Protein AF-A0A382VMZ5-F1 (afdb_monomer_lite)

Structure (mmCIF, N/CA/C/O backbone):
data_AF-A0A382VMZ5-F1
#
_entry.id   AF-A0A382VMZ5-F1
#
loop_
_atom_site.group_PDB
_atom_site.id
_atom_site.type_symbol
_atom_site.label_atom_id
_atom_site.label_alt_id
_atom_site.label_comp_id
_atom_site.label_asym_id
_atom_site.label_entity_id
_atom_site.label_seq_id
_atom_site.pdbx_PDB_ins_code
_atom_site.Cartn_x
_atom_site.Cartn_y
_atom_site.Cartn_z
_atom_site.occupancy
_atom_site.B_iso_or_equiv
_atom_site.auth_seq_id
_atom_site.auth_comp_id
_atom_site.auth_asym_id
_atom_site.auth_atom_id
_atom_site.pdbx_PDB_model_num
ATOM 1 N N . MET A 1 1 ? -12.661 -15.108 4.580 1.00 70.44 1 MET A N 1
ATOM 2 C CA . MET A 1 1 ? -11.798 -13.987 4.989 1.00 70.44 1 MET A CA 1
ATOM 3 C C . MET A 1 1 ? -10.460 -14.188 4.312 1.00 70.44 1 MET A C 1
ATOM 5 O O . MET A 1 1 ? -9.753 -15.130 4.653 1.00 70.44 1 MET A O 1
ATOM 9 N N . GLU A 1 2 ? -10.208 -13.416 3.262 1.00 93.00 2 GLU A N 1
ATOM 10 C CA . GLU A 1 2 ? -9.033 -13.561 2.406 1.00 93.00 2 GLU A CA 1
ATOM 11 C C . GLU A 1 2 ? -7.848 -12.791 3.002 1.00 93.00 2 GLU A C 1
ATOM 13 O O . GLU A 1 2 ? -8.010 -11.700 3.551 1.00 93.00 2 GLU A O 1
ATOM 18 N N . MET A 1 3 ? -6.661 -13.392 2.947 1.00 97.19 3 MET A N 1
ATOM 19 C CA . MET A 1 3 ? -5.428 -12.807 3.467 1.00 97.19 3 MET A CA 1
ATOM 20 C C . MET A 1 3 ? -4.472 -12.583 2.307 1.00 97.19 3 MET A C 1
ATOM 22 O O . MET A 1 3 ? -4.245 -13.494 1.517 1.00 97.19 3 MET A O 1
ATOM 26 N N . ILE A 1 4 ? -3.877 -11.397 2.253 1.00 97.69 4 ILE A N 1
ATOM 27 C CA . ILE A 1 4 ? -2.877 -11.028 1.265 1.00 97.69 4 ILE A CA 1
ATOM 28 C C . ILE A 1 4 ? -1.484 -11.320 1.823 1.00 97.69 4 ILE A C 1
ATOM 30 O O . ILE A 1 4 ? -1.043 -10.711 2.805 1.00 97.69 4 ILE A O 1
ATOM 34 N N . SER A 1 5 ? -0.788 -12.260 1.191 1.00 97.81 5 SER A N 1
ATOM 35 C CA . SER A 1 5 ? 0.579 -12.652 1.520 1.00 97.81 5 SER A CA 1
ATOM 36 C C . SER A 1 5 ? 1.618 -11.938 0.648 1.00 97.81 5 SER A C 1
ATOM 38 O O . SER A 1 5 ? 1.327 -11.274 -0.348 1.00 97.81 5 SER A O 1
ATOM 40 N N . ALA A 1 6 ? 2.882 -12.038 1.061 1.00 97.88 6 ALA A N 1
ATOM 41 C CA . ALA A 1 6 ? 3.984 -11.300 0.453 1.00 97.88 6 ALA A CA 1
ATOM 42 C C . ALA A 1 6 ? 4.247 -11.697 -1.014 1.00 97.88 6 ALA A C 1
ATOM 44 O O . ALA A 1 6 ? 4.692 -10.868 -1.804 1.00 97.88 6 ALA A O 1
ATOM 45 N N . ASP A 1 7 ? 3.991 -12.951 -1.378 1.00 97.00 7 ASP A N 1
ATOM 46 C CA . ASP A 1 7 ? 4.158 -13.495 -2.728 1.00 97.00 7 ASP A CA 1
ATOM 47 C C . ASP A 1 7 ? 3.150 -12.920 -3.737 1.00 97.00 7 ASP A C 1
ATOM 49 O O . ASP A 1 7 ? 3.501 -12.737 -4.901 1.00 97.00 7 ASP A O 1
ATOM 53 N N . GLN A 1 8 ? 1.968 -12.494 -3.281 1.00 97.81 8 GLN A N 1
ATOM 54 C CA . GLN A 1 8 ? 0.943 -11.867 -4.127 1.00 97.81 8 GLN A CA 1
ATOM 55 C C . GLN A 1 8 ? 1.272 -10.412 -4.509 1.00 97.81 8 GLN A C 1
ATOM 57 O O . GLN A 1 8 ? 0.629 -9.827 -5.381 1.00 97.81 8 GLN A O 1
ATOM 62 N N . MET A 1 9 ? 2.291 -9.801 -3.888 1.00 97.00 9 MET A N 1
ATOM 63 C CA . MET A 1 9 ? 2.659 -8.403 -4.153 1.00 97.00 9 MET A CA 1
ATOM 64 C C . MET A 1 9 ? 3.092 -8.164 -5.599 1.00 97.00 9 MET A C 1
ATOM 66 O O . MET A 1 9 ? 2.960 -7.045 -6.094 1.00 97.00 9 MET A O 1
ATOM 70 N N . HIS A 1 10 ? 3.619 -9.182 -6.287 1.00 96.06 10 HIS A N 1
ATOM 71 C CA . HIS A 1 10 ? 3.962 -9.045 -7.699 1.00 96.06 10 HIS A CA 1
ATOM 72 C C . HIS A 1 10 ? 2.718 -8.798 -8.554 1.00 96.06 10 HIS A C 1
ATOM 74 O O . HIS A 1 10 ? 2.675 -7.804 -9.280 1.00 96.06 10 HIS A O 1
ATOM 80 N N . ASP A 1 11 ? 1.705 -9.646 -8.407 1.00 97.38 11 ASP A N 1
ATOM 81 C CA . ASP A 1 11 ? 0.487 -9.590 -9.212 1.00 97.38 11 ASP A CA 1
ATOM 82 C C . ASP A 1 11 ? -0.323 -8.328 -8.901 1.00 97.38 11 ASP A C 1
ATOM 84 O O . ASP A 1 11 ? -0.776 -7.641 -9.816 1.00 97.38 11 ASP A O 1
ATOM 88 N N . ILE A 1 12 ? -0.408 -7.948 -7.621 1.00 96.81 12 ILE A N 1
ATOM 89 C CA . ILE A 1 12 ? -1.062 -6.705 -7.187 1.00 96.81 12 ILE A CA 1
ATOM 90 C C . ILE A 1 12 ? -0.372 -5.476 -7.792 1.00 96.81 12 ILE A C 1
ATOM 92 O O . ILE A 1 12 ? -1.041 -4.583 -8.311 1.00 96.81 12 ILE A O 1
ATOM 96 N N . ALA A 1 13 ? 0.963 -5.429 -7.774 1.00 96.06 13 ALA A N 1
ATOM 97 C CA . ALA A 1 13 ? 1.717 -4.318 -8.348 1.00 96.06 13 ALA A CA 1
ATOM 98 C C . ALA A 1 13 ? 1.520 -4.202 -9.869 1.00 96.06 13 ALA A C 1
ATOM 100 O O . ALA A 1 13 ? 1.353 -3.098 -10.386 1.00 96.06 13 ALA A O 1
ATOM 101 N N . VAL A 1 14 ? 1.527 -5.331 -10.586 1.00 95.56 14 VAL A N 1
ATOM 102 C CA . VAL A 1 14 ? 1.319 -5.362 -12.042 1.00 95.56 14 VAL A CA 1
ATOM 103 C C . VAL A 1 14 ? -0.113 -4.961 -12.394 1.00 95.56 14 VAL A C 1
ATOM 105 O O . VAL A 1 14 ? -0.308 -4.089 -13.240 1.00 95.56 14 VAL A O 1
ATOM 108 N N . GLY A 1 15 ? -1.111 -5.540 -11.721 1.00 96.44 15 GLY A N 1
ATOM 109 C CA . GLY A 1 15 ? -2.517 -5.192 -11.921 1.00 96.44 15 GLY A CA 1
ATOM 110 C C . GLY A 1 15 ? -2.785 -3.713 -11.643 1.00 96.44 15 GLY A C 1
ATOM 111 O O . GLY A 1 15 ? -3.397 -3.032 -12.464 1.00 96.44 15 GLY A O 1
ATOM 112 N N . GLY A 1 16 ? -2.243 -3.185 -10.540 1.00 95.00 16 GLY A N 1
ATOM 113 C CA . GLY A 1 16 ? -2.330 -1.765 -10.202 1.00 95.00 16 GLY A CA 1
ATOM 114 C C . GLY A 1 16 ? -1.709 -0.858 -11.267 1.00 95.00 16 GLY A C 1
ATOM 115 O O . GLY A 1 16 ? -2.318 0.137 -11.651 1.00 95.00 16 GLY A O 1
ATOM 116 N N . ALA A 1 17 ? -0.543 -1.223 -11.810 1.00 93.88 17 ALA A N 1
ATOM 117 C CA . ALA A 1 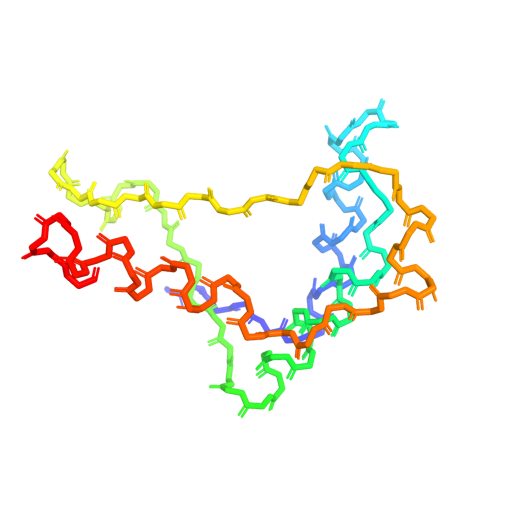17 ? 0.103 -0.457 -12.876 1.00 93.88 17 ALA A CA 1
ATOM 118 C C . ALA A 1 17 ? -0.726 -0.429 -14.174 1.00 93.88 17 ALA A C 1
ATOM 120 O O . ALA A 1 17 ? -0.829 0.617 -14.816 1.00 93.88 17 ALA A O 1
ATOM 121 N N . VAL A 1 18 ? -1.358 -1.552 -14.543 1.00 95.81 18 VAL A N 1
ATOM 122 C CA . VAL A 1 18 ? -2.271 -1.620 -15.699 1.00 95.81 18 VAL A CA 1
ATOM 123 C C . VAL A 1 18 ? -3.482 -0.710 -15.481 1.00 95.81 18 VAL A C 1
ATOM 125 O O . VAL A 1 18 ? -3.796 0.114 -16.341 1.00 95.81 18 VAL A O 1
ATOM 128 N N . MET A 1 19 ? -4.120 -0.806 -14.312 1.00 96.31 19 MET A N 1
ATOM 129 C CA . MET A 1 19 ? -5.282 0.018 -13.954 1.00 96.31 19 MET A CA 1
ATOM 130 C C . MET A 1 19 ? -4.933 1.505 -13.795 1.00 96.31 19 MET A C 1
ATOM 132 O O . MET A 1 19 ? -5.801 2.360 -13.942 1.00 96.31 19 MET A O 1
ATOM 136 N N . GLY A 1 20 ? -3.661 1.829 -13.547 1.00 93.56 20 GLY A N 1
ATOM 137 C CA . GLY A 1 20 ? -3.153 3.198 -13.477 1.00 93.56 20 GLY A CA 1
ATOM 138 C C . GLY A 1 20 ? -3.027 3.901 -14.832 1.00 93.56 20 GLY A C 1
ATOM 139 O O . GLY A 1 20 ? -2.788 5.107 -14.864 1.00 93.56 20 GLY A O 1
ATOM 140 N N . THR A 1 21 ? -3.193 3.203 -15.962 1.00 93.81 21 THR A N 1
ATOM 141 C CA . THR A 1 21 ? -3.197 3.787 -17.324 1.00 93.81 21 THR A CA 1
ATOM 142 C C . THR A 1 21 ? -1.970 4.658 -17.656 1.00 93.81 21 THR A C 1
ATOM 144 O O . THR A 1 21 ? -2.071 5.664 -18.354 1.00 93.81 21 THR A O 1
ATOM 147 N N . GLY A 1 22 ? -0.791 4.285 -17.144 1.00 86.62 22 GLY A N 1
ATOM 148 C CA . GLY A 1 22 ? 0.461 5.041 -17.316 1.00 86.62 22 GLY A CA 1
ATOM 149 C C . GLY A 1 22 ? 0.750 6.081 -16.224 1.00 86.62 22 GLY A C 1
ATOM 150 O O . GLY A 1 22 ? 1.811 6.702 -16.244 1.00 86.62 22 GLY A O 1
ATOM 151 N N . GLY A 1 23 ? -0.166 6.257 -15.267 1.00 88.25 23 GLY A N 1
ATOM 152 C CA . GLY A 1 23 ? 0.026 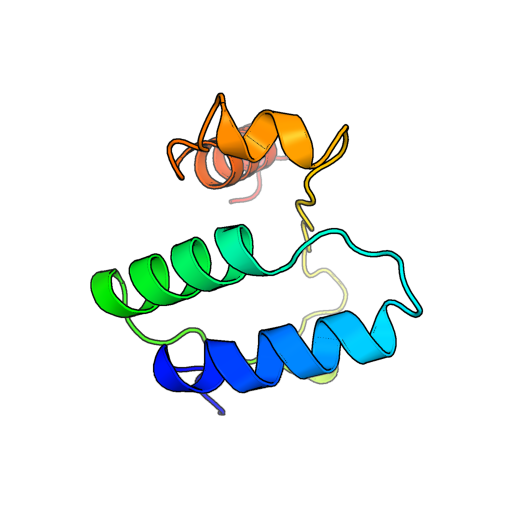7.021 -14.033 1.00 88.25 23 GLY A CA 1
ATOM 153 C C . GLY A 1 23 ? 0.256 6.126 -12.807 1.00 88.25 23 GLY A C 1
ATOM 154 O O . GLY A 1 23 ? 0.656 4.973 -12.929 1.00 88.25 23 GLY A O 1
ATOM 155 N N . GLY A 1 24 ? 0.019 6.666 -11.605 1.00 85.50 24 GLY A N 1
ATOM 156 C CA . GLY A 1 24 ? 0.110 5.919 -10.336 1.00 85.50 24 GLY A CA 1
ATOM 157 C C . GLY A 1 24 ? 1.524 5.746 -9.761 1.00 85.50 24 GLY A C 1
ATOM 158 O O . GLY A 1 24 ? 1.666 5.345 -8.609 1.00 85.50 24 GLY A O 1
ATOM 159 N N . GLY A 1 25 ? 2.557 6.119 -10.520 1.00 86.12 25 GLY A N 1
ATOM 160 C CA . GLY A 1 25 ? 3.960 6.003 -10.117 1.00 86.12 25 GLY A CA 1
ATOM 161 C C . GLY A 1 25 ? 4.564 4.632 -10.430 1.00 86.12 25 GLY A C 1
ATOM 162 O O . GLY A 1 25 ? 3.865 3.688 -10.788 1.00 86.12 25 GLY A O 1
ATOM 163 N N . ASP A 1 26 ? 5.890 4.528 -10.321 1.00 88.88 26 ASP A N 1
ATOM 164 C CA . ASP A 1 26 ? 6.593 3.248 -10.466 1.00 88.88 26 ASP A CA 1
ATOM 165 C C . ASP A 1 26 ? 6.307 2.356 -9.238 1.00 88.88 26 ASP A C 1
ATOM 167 O O . ASP A 1 26 ? 6.662 2.735 -8.114 1.00 88.88 26 ASP A O 1
ATOM 171 N N . PRO A 1 27 ? 5.699 1.165 -9.412 1.00 91.00 27 PRO A N 1
ATOM 172 C CA . PRO A 1 27 ? 5.343 0.301 -8.294 1.00 91.00 27 PRO A CA 1
ATOM 173 C C . PRO A 1 27 ? 6.547 -0.403 -7.651 1.00 91.00 27 PRO A C 1
ATOM 175 O O . PRO A 1 27 ? 6.380 -1.048 -6.616 1.00 91.00 27 PRO A O 1
ATOM 178 N N . TYR A 1 28 ? 7.751 -0.342 -8.234 1.00 90.38 28 TYR A N 1
ATOM 179 C CA . TYR A 1 28 ? 8.897 -1.150 -7.812 1.00 90.38 28 TYR A CA 1
ATOM 180 C C . TYR A 1 28 ? 9.240 -0.987 -6.326 1.00 90.38 28 TYR A C 1
ATOM 182 O O . TYR A 1 28 ? 9.273 -1.979 -5.591 1.00 90.38 28 TYR A O 1
ATOM 190 N N . VAL A 1 29 ? 9.455 0.252 -5.873 1.00 90.00 29 VAL A N 1
ATOM 191 C CA . VAL A 1 29 ? 9.826 0.545 -4.479 1.00 90.00 29 VAL A CA 1
ATOM 192 C C . VAL A 1 29 ? 8.677 0.204 -3.528 1.00 90.00 29 VAL A C 1
ATOM 194 O O . VAL A 1 29 ? 8.884 -0.531 -2.561 1.00 90.00 29 VAL A O 1
ATOM 197 N N . GLY A 1 30 ? 7.455 0.652 -3.838 1.00 90.81 30 GLY A N 1
ATOM 198 C CA . GLY A 1 30 ? 6.272 0.397 -3.009 1.00 90.81 30 GLY A CA 1
ATOM 199 C C . GLY A 1 30 ? 5.977 -1.096 -2.828 1.00 90.81 30 GLY A C 1
ATOM 200 O O . GLY A 1 30 ? 5.756 -1.552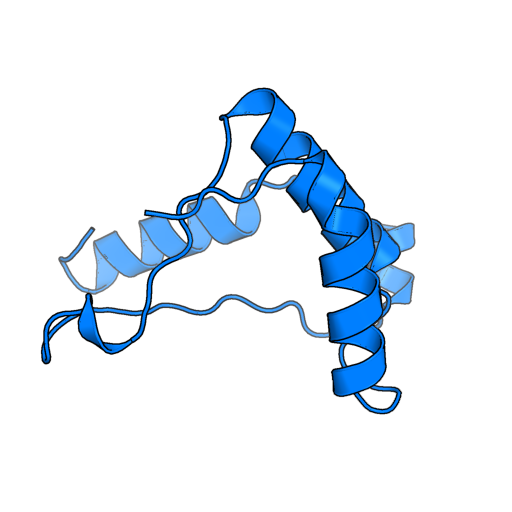 -1.707 1.00 90.81 30 GLY A O 1
ATOM 201 N N . LYS A 1 31 ? 6.083 -1.889 -3.902 1.00 94.19 31 LYS A N 1
ATOM 202 C CA . LYS A 1 31 ? 5.947 -3.354 -3.864 1.00 94.19 31 LYS A CA 1
ATOM 203 C C . LYS A 1 31 ? 6.963 -3.996 -2.922 1.00 94.19 31 LYS A C 1
ATOM 205 O O . LYS A 1 31 ? 6.607 -4.879 -2.144 1.00 94.19 31 LYS A O 1
ATOM 210 N N . LEU A 1 32 ? 8.234 -3.588 -2.992 1.00 93.88 32 LEU A N 1
ATOM 211 C CA . LEU A 1 32 ? 9.275 -4.132 -2.115 1.00 93.88 32 LEU A CA 1
ATOM 212 C C . LEU A 1 32 ? 9.008 -3.780 -0.650 1.00 93.88 32 LEU A C 1
ATOM 214 O O . LEU A 1 32 ? 9.124 -4.656 0.207 1.00 93.88 32 LEU A O 1
ATOM 218 N N . MET A 1 33 ? 8.606 -2.539 -0.370 1.00 93.12 33 MET A N 1
ATOM 219 C CA . MET A 1 33 ? 8.240 -2.098 0.979 1.00 93.12 33 MET A CA 1
ATOM 220 C C . MET A 1 33 ? 7.067 -2.910 1.538 1.00 93.12 33 MET A C 1
ATOM 222 O O . MET A 1 33 ? 7.168 -3.451 2.640 1.00 93.12 33 MET A O 1
ATOM 226 N N . ALA A 1 34 ? 5.987 -3.059 0.764 1.00 94.62 34 ALA A N 1
ATOM 227 C CA . ALA A 1 34 ? 4.820 -3.846 1.156 1.00 94.62 34 ALA A CA 1
ATOM 228 C C . ALA A 1 34 ? 5.193 -5.314 1.410 1.00 94.62 34 ALA A C 1
ATOM 230 O O . ALA A 1 34 ? 4.890 -5.861 2.469 1.00 94.62 34 ALA A O 1
ATOM 231 N N . MET A 1 35 ? 5.950 -5.931 0.497 1.00 96.62 35 MET A N 1
ATOM 232 C CA . MET A 1 35 ? 6.408 -7.314 0.633 1.00 96.62 35 MET A CA 1
ATOM 233 C C . MET A 1 35 ? 7.266 -7.526 1.892 1.00 96.62 35 MET A C 1
ATOM 235 O O . MET A 1 35 ? 7.092 -8.525 2.588 1.00 96.62 35 MET A O 1
ATOM 239 N N . GLN A 1 36 ? 8.189 -6.608 2.201 1.00 95.12 36 GLN A N 1
ATOM 240 C CA . GLN A 1 36 ? 9.010 -6.689 3.417 1.00 95.12 36 GLN A CA 1
ATOM 241 C C . GLN A 1 36 ? 8.175 -6.490 4.685 1.00 95.12 36 GLN A C 1
ATOM 243 O O . GLN A 1 36 ? 8.361 -7.219 5.659 1.00 95.12 36 GLN A O 1
ATOM 248 N N . SER A 1 37 ? 7.223 -5.553 4.664 1.00 95.19 37 SER A N 1
ATOM 249 C CA . SER A 1 37 ? 6.309 -5.334 5.786 1.00 95.19 37 SER A CA 1
ATOM 250 C C . SER A 1 37 ? 5.465 -6.578 6.074 1.00 95.19 37 SER A C 1
ATOM 252 O O . SER A 1 37 ? 5.413 -7.020 7.220 1.00 95.19 37 SER A O 1
ATOM 254 N N . ILE A 1 38 ? 4.898 -7.212 5.041 1.00 97.12 38 ILE A N 1
ATOM 255 C CA . ILE A 1 38 ? 4.111 -8.447 5.181 1.00 97.12 38 ILE A CA 1
ATOM 256 C C . ILE A 1 38 ? 4.979 -9.601 5.697 1.00 97.12 38 ILE A C 1
ATOM 258 O O . ILE A 1 38 ? 4.567 -10.338 6.588 1.00 97.12 38 ILE A O 1
ATOM 262 N N . LYS A 1 39 ? 6.214 -9.755 5.201 1.00 96.88 39 LYS A N 1
ATOM 263 C CA . LYS A 1 39 ? 7.139 -10.792 5.702 1.00 96.88 39 LYS A CA 1
ATOM 264 C C . LYS A 1 39 ? 7.468 -10.624 7.184 1.00 96.88 39 LYS A C 1
ATOM 266 O O . LYS A 1 39 ? 7.651 -11.617 7.880 1.00 96.88 39 LYS A O 1
ATOM 271 N N . ARG A 1 40 ? 7.574 -9.379 7.652 1.00 96.56 40 ARG A N 1
ATOM 272 C CA . ARG A 1 40 ? 7.939 -9.057 9.035 1.00 96.56 40 ARG A CA 1
ATOM 273 C C . ARG A 1 40 ? 6.752 -9.119 9.997 1.00 96.56 40 ARG A C 1
ATOM 275 O O . ARG A 1 40 ? 6.933 -9.552 11.129 1.00 96.56 40 ARG A O 1
ATOM 282 N N . ASN A 1 41 ? 5.582 -8.654 9.567 1.00 96.56 41 ASN A N 1
ATOM 283 C CA . ASN A 1 41 ? 4.419 -8.445 10.436 1.00 96.56 41 ASN A CA 1
ATOM 284 C C . ASN A 1 41 ? 3.294 -9.469 10.211 1.00 96.56 41 ASN A C 1
ATOM 286 O O . ASN A 1 41 ? 2.374 -9.546 11.019 1.00 96.56 41 ASN A O 1
ATOM 290 N N . GLY A 1 42 ? 3.382 -10.269 9.148 1.00 97.31 42 GLY A N 1
ATOM 291 C CA . GLY A 1 42 ? 2.371 -11.240 8.745 1.00 97.31 42 GLY A CA 1
ATOM 292 C C . GLY A 1 42 ? 1.457 -10.742 7.612 1.00 97.31 42 GLY A C 1
ATOM 293 O O . GLY A 1 42 ? 1.514 -9.569 7.234 1.00 97.31 42 GLY A O 1
ATOM 294 N N . PRO A 1 43 ? 0.632 -11.641 7.039 1.00 97.62 43 PRO A N 1
ATOM 295 C CA . PRO A 1 43 ? -0.345 -11.320 5.995 1.00 97.62 43 PRO A CA 1
ATOM 296 C C . PRO A 1 43 ? -1.342 -10.231 6.407 1.00 97.62 43 PRO A C 1
ATOM 298 O O . PRO A 1 43 ? -1.707 -10.124 7.577 1.00 97.62 43 PRO A O 1
ATOM 301 N N . VAL A 1 44 ? -1.831 -9.463 5.431 1.00 96.62 44 VAL A N 1
ATOM 302 C CA . VAL A 1 44 ? -2.816 -8.387 5.648 1.00 96.62 44 VAL A CA 1
ATOM 303 C C . VAL A 1 44 ? -4.208 -8.884 5.275 1.00 96.62 44 VAL A C 1
ATOM 305 O O . VAL A 1 44 ? -4.370 -9.563 4.265 1.00 96.62 44 VAL A O 1
ATOM 308 N N . LYS A 1 45 ? -5.222 -8.561 6.079 1.00 95.75 45 LYS A N 1
ATOM 309 C CA . LYS A 1 45 ? -6.612 -8.918 5.775 1.00 95.75 45 LYS A CA 1
ATOM 310 C C . LYS A 1 45 ? -7.120 -8.088 4.588 1.00 95.75 45 LYS A C 1
ATOM 312 O O . LYS A 1 45 ? -7.037 -6.862 4.634 1.00 95.75 45 LYS A O 1
ATOM 317 N N . LEU A 1 46 ? -7.685 -8.747 3.575 1.00 95.00 46 LEU A N 1
ATOM 318 C CA . LEU A 1 46 ? -8.524 -8.088 2.573 1.00 95.00 46 LEU A CA 1
ATOM 319 C C . LEU A 1 46 ? -9.929 -7.900 3.161 1.00 95.00 46 LEU A C 1
ATOM 321 O O . LEU A 1 46 ? -10.491 -8.842 3.725 1.00 95.00 46 LEU A O 1
ATOM 325 N N . ILE A 1 47 ? -10.444 -6.675 3.084 1.00 92.88 47 ILE A N 1
ATOM 326 C CA . ILE A 1 47 ? -11.739 -6.282 3.647 1.00 92.88 47 ILE A CA 1
ATOM 327 C C . ILE A 1 47 ? -12.632 -5.828 2.496 1.00 92.88 47 ILE A C 1
ATOM 329 O O . ILE A 1 47 ? -12.213 -4.985 1.700 1.00 92.88 47 ILE A O 1
ATOM 333 N N . GLU A 1 48 ? -13.836 -6.384 2.423 1.00 92.38 48 GLU A N 1
ATOM 334 C CA . GLU A 1 48 ? -14.874 -5.955 1.487 1.00 92.38 48 GLU A CA 1
ATOM 335 C C . GLU A 1 48 ? -15.585 -4.691 1.986 1.00 92.38 48 GLU A C 1
ATOM 337 O O . GLU A 1 48 ? -15.627 -4.396 3.182 1.00 92.38 48 GLU A O 1
ATOM 342 N N . VAL A 1 49 ? -16.162 -3.920 1.063 1.00 89.75 49 VAL A N 1
ATOM 343 C CA . VAL A 1 49 ? -16.814 -2.640 1.399 1.00 89.75 49 VAL A CA 1
ATOM 344 C C . VAL A 1 49 ? -18.011 -2.828 2.339 1.00 89.75 49 VAL A C 1
ATOM 346 O O . VAL A 1 49 ? -18.297 -1.951 3.144 1.00 89.75 49 VAL A O 1
ATOM 349 N N . ASP A 1 50 ? -18.698 -3.964 2.268 1.00 91.62 50 ASP A N 1
ATOM 350 C CA . ASP A 1 50 ? -19.850 -4.305 3.110 1.00 91.62 50 ASP A CA 1
ATOM 351 C C . ASP A 1 50 ? -19.471 -4.829 4.508 1.00 91.62 50 ASP A C 1
ATOM 353 O O . ASP A 1 50 ? -20.327 -4.909 5.386 1.00 91.62 50 ASP A O 1
ATOM 357 N N . G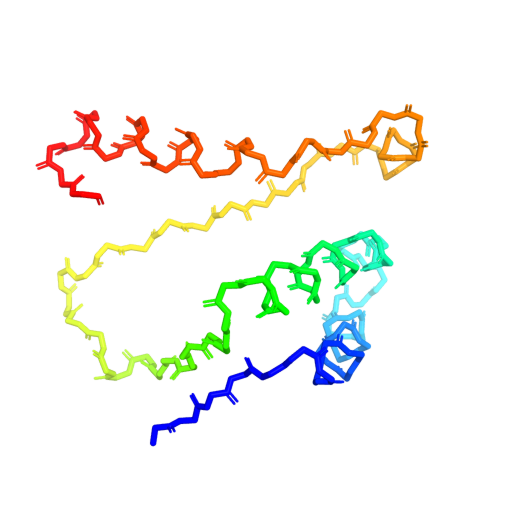LU A 1 51 ? -18.196 -5.149 4.753 1.00 90.88 51 GLU A N 1
ATOM 358 C CA . GLU A 1 51 ? -17.681 -5.494 6.088 1.00 90.88 51 GLU A CA 1
ATOM 359 C C . GLU A 1 51 ? -17.421 -4.256 6.967 1.00 90.88 51 GLU A C 1
ATOM 361 O O . GLU A 1 51 ? -17.019 -4.381 8.127 1.00 90.88 51 GLU A O 1
ATOM 366 N N . ILE A 1 52 ? -17.599 -3.063 6.406 1.00 89.69 52 ILE A N 1
ATOM 367 C CA . ILE A 1 52 ? -17.283 -1.781 7.020 1.00 89.69 52 ILE A CA 1
ATOM 368 C C . ILE A 1 52 ? -18.566 -1.136 7.551 1.00 89.69 52 ILE A C 1
ATOM 370 O O . ILE A 1 52 ? -19.573 -1.073 6.852 1.00 89.69 52 ILE A O 1
ATOM 374 N N . ASN A 1 53 ? -18.519 -0.608 8.777 1.00 91.44 53 ASN A N 1
ATOM 375 C CA . ASN A 1 53 ? -19.637 0.153 9.334 1.00 91.44 53 ASN A CA 1
ATOM 376 C C . ASN A 1 53 ? -19.835 1.478 8.579 1.00 91.44 53 ASN A C 1
ATOM 378 O O . ASN A 1 53 ? -18.860 2.103 8.163 1.00 91.44 53 ASN A O 1
ATOM 382 N N . ASP A 1 54 ? -21.078 1.956 8.499 1.00 91.44 54 ASP A N 1
ATOM 383 C CA . ASP A 1 54 ? -21.424 3.231 7.848 1.00 91.44 54 ASP A CA 1
ATOM 384 C C . ASP A 1 54 ? -20.663 4.443 8.425 1.00 91.44 54 ASP A C 1
ATOM 386 O O . ASP A 1 54 ? -20.431 5.430 7.727 1.00 91.44 54 ASP A O 1
ATOM 390 N N . ASP A 1 55 ? -20.268 4.373 9.697 1.00 90.06 55 ASP A N 1
ATOM 391 C CA . ASP A 1 55 ? -19.489 5.377 10.428 1.00 90.06 55 ASP A CA 1
ATOM 392 C C . ASP A 1 55 ? -17.991 5.034 10.538 1.00 90.06 55 ASP A C 1
ATOM 394 O O . ASP A 1 55 ? -17.241 5.704 11.250 1.00 90.06 55 ASP A O 1
ATOM 398 N N . GLY A 1 56 ? -17.533 4.004 9.822 1.00 88.25 56 GLY A N 1
ATOM 399 C CA . GLY A 1 56 ? -16.138 3.584 9.800 1.00 88.25 56 GLY A CA 1
ATOM 400 C C . GLY A 1 56 ? -15.211 4.656 9.222 1.00 88.25 56 GLY A C 1
ATOM 401 O O . GLY A 1 56 ? -15.495 5.279 8.197 1.00 88.25 56 GLY A O 1
ATOM 402 N N . LEU A 1 57 ? -14.056 4.848 9.860 1.00 86.44 57 LEU A N 1
ATOM 403 C CA . LEU A 1 57 ? -13.040 5.796 9.409 1.00 86.44 57 LEU A CA 1
ATOM 404 C C . LEU A 1 57 ? -12.015 5.125 8.490 1.00 86.44 57 LEU A C 1
ATOM 406 O O . LEU A 1 57 ? -11.419 4.105 8.834 1.00 86.44 57 LEU A O 1
ATOM 410 N N . PHE A 1 58 ? -11.759 5.753 7.339 1.00 87.44 58 PHE A N 1
ATOM 411 C CA . PHE A 1 58 ? -10.751 5.324 6.368 1.00 87.44 58 PHE A CA 1
ATOM 412 C C . PHE A 1 58 ? -9.788 6.458 6.077 1.00 87.44 58 PHE A C 1
ATOM 414 O O . PHE A 1 58 ? -10.188 7.545 5.660 1.00 87.44 58 PHE A O 1
ATOM 421 N N . ALA A 1 59 ? -8.498 6.182 6.236 1.00 88.56 59 ALA A N 1
ATOM 422 C CA . ALA A 1 59 ? -7.445 7.113 5.885 1.00 88.56 59 ALA A CA 1
ATOM 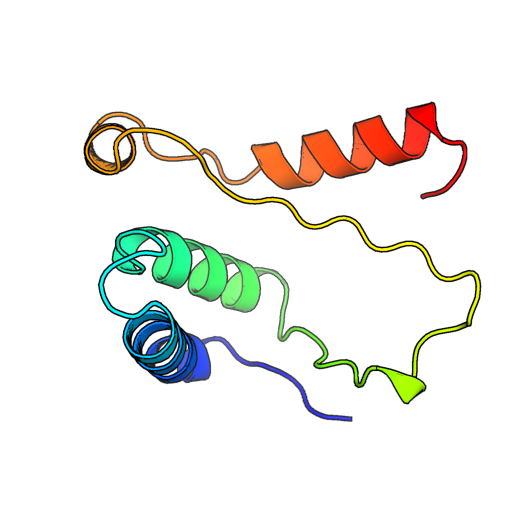423 C C . ALA A 1 59 ? -6.553 6.480 4.815 1.00 88.56 59 ALA A C 1
ATOM 425 O O . ALA A 1 59 ? -5.886 5.475 5.052 1.00 88.56 59 ALA A O 1
ATOM 426 N N . CYS A 1 60 ? -6.524 7.076 3.625 1.00 90.62 60 CYS A N 1
ATOM 427 C CA . CYS A 1 60 ? -5.643 6.652 2.543 1.00 90.62 60 CYS A CA 1
ATOM 428 C C . CYS A 1 60 ? -4.407 7.554 2.505 1.00 90.62 60 CYS A C 1
ATOM 430 O O . CYS A 1 60 ? -4.528 8.773 2.376 1.00 90.62 60 CYS A O 1
ATOM 432 N N . ALA A 1 61 ? -3.223 6.957 2.615 1.00 90.00 61 ALA A N 1
ATOM 433 C CA . ALA A 1 61 ? -1.958 7.642 2.419 1.00 90.00 61 ALA A CA 1
ATOM 434 C C . ALA A 1 61 ? -1.389 7.269 1.049 1.00 90.00 61 ALA A C 1
ATOM 436 O O . ALA A 1 61 ? -1.248 6.093 0.715 1.00 90.00 61 ALA A O 1
ATOM 437 N N . ALA A 1 62 ? -1.025 8.286 0.278 1.00 88.00 62 ALA A N 1
ATOM 438 C CA . ALA A 1 62 ? -0.357 8.137 -1.003 1.00 88.00 62 ALA A CA 1
ATOM 439 C C . ALA A 1 62 ? 0.896 9.014 -1.040 1.00 88.00 62 ALA A C 1
ATOM 441 O O . ALA A 1 62 ? 1.000 10.019 -0.334 1.00 88.00 62 ALA A O 1
ATOM 442 N N . MET A 1 63 ? 1.855 8.629 -1.877 1.00 84.12 63 MET A N 1
ATOM 443 C CA . MET A 1 63 ? 3.048 9.430 -2.132 1.00 84.12 63 MET A CA 1
ATOM 444 C C . MET A 1 63 ? 2.787 10.400 -3.286 1.00 84.12 63 MET A C 1
ATOM 446 O O . MET A 1 63 ? 2.127 10.055 -4.264 1.00 84.12 63 MET A O 1
ATOM 450 N N . MET A 1 64 ? 3.335 11.610 -3.182 1.00 87.81 64 MET A N 1
ATOM 451 C CA . MET A 1 64 ? 3.241 12.647 -4.209 1.00 87.81 64 MET A CA 1
ATOM 452 C C . MET A 1 64 ? 4.619 13.269 -4.443 1.00 87.81 64 MET A C 1
ATOM 454 O O . MET A 1 64 ? 5.360 13.515 -3.493 1.00 87.81 64 MET A O 1
ATOM 458 N N . GLY A 1 65 ? 4.950 13.548 -5.705 1.00 87.00 65 GLY A N 1
ATOM 459 C CA . GLY A 1 65 ? 6.216 14.162 -6.104 1.00 87.00 65 GLY A CA 1
ATOM 460 C C . GLY A 1 65 ? 6.863 13.453 -7.292 1.00 87.00 65 GLY A C 1
ATOM 461 O O . GLY A 1 65 ? 6.238 12.628 -7.956 1.00 87.00 65 GLY A O 1
ATOM 462 N N . ALA A 1 66 ? 8.124 13.790 -7.567 1.00 85.62 66 ALA A N 1
ATOM 463 C CA . ALA A 1 66 ? 8.894 13.150 -8.628 1.00 85.62 66 ALA A CA 1
ATOM 464 C C . ALA A 1 66 ? 9.328 11.734 -8.198 1.00 85.62 66 ALA A C 1
ATOM 466 O O . ALA A 1 66 ? 10.018 11.606 -7.182 1.00 85.62 66 ALA A O 1
ATOM 467 N N . PRO A 1 67 ? 9.005 10.675 -8.968 1.00 81.06 67 PRO A N 1
ATOM 468 C CA . PRO A 1 67 ? 9.371 9.302 -8.610 1.00 81.06 67 PRO A CA 1
ATOM 469 C C . PRO A 1 67 ? 10.878 9.091 -8.424 1.00 81.06 67 PRO A C 1
ATOM 471 O O . PRO A 1 67 ? 11.293 8.300 -7.581 1.00 81.06 67 PRO A O 1
ATOM 474 N N . THR A 1 68 ? 11.705 9.833 -9.168 1.00 82.94 68 THR A N 1
ATOM 475 C CA . THR A 1 68 ? 13.172 9.759 -9.097 1.00 82.94 68 THR A CA 1
ATOM 476 C C . THR A 1 68 ? 13.720 10.082 -7.710 1.00 82.94 68 THR A C 1
ATOM 478 O O . THR A 1 68 ? 14.725 9.503 -7.310 1.00 82.94 68 THR A O 1
ATOM 481 N N . VAL A 1 69 ? 13.035 10.927 -6.934 1.00 86.88 69 VAL A N 1
ATOM 482 C CA . VAL A 1 69 ? 13.454 11.276 -5.568 1.00 86.88 69 VAL A CA 1
ATOM 483 C C . VAL A 1 69 ? 13.469 10.047 -4.660 1.00 86.88 69 VAL A C 1
ATOM 485 O O . VAL A 1 69 ? 14.329 9.954 -3.789 1.00 86.88 69 VAL A O 1
ATOM 488 N N . MET A 1 70 ? 12.588 9.066 -4.885 1.00 82.12 70 MET A N 1
ATOM 489 C CA . MET A 1 70 ? 12.570 7.834 -4.086 1.00 82.12 70 MET A CA 1
ATOM 490 C C . MET A 1 70 ? 13.825 6.975 -4.283 1.00 82.12 70 MET A C 1
ATOM 492 O O . MET A 1 70 ? 14.141 6.166 -3.415 1.00 82.12 70 MET A O 1
ATOM 496 N N . LEU A 1 71 ? 14.540 7.139 -5.402 1.00 81.62 71 LEU A N 1
ATOM 497 C CA . LEU A 1 71 ? 15.789 6.420 -5.667 1.00 81.62 71 LEU A CA 1
ATOM 498 C C . LEU A 1 71 ? 16.969 7.019 -4.893 1.00 81.62 71 LEU A C 1
ATOM 500 O O . LEU A 1 71 ? 17.878 6.292 -4.503 1.00 81.62 71 LEU A O 1
ATOM 504 N N . GLU A 1 72 ? 16.951 8.331 -4.660 1.00 87.25 72 GLU A N 1
ATOM 505 C CA . GLU A 1 72 ? 18.002 9.053 -3.932 1.00 87.25 72 GLU A CA 1
ATOM 506 C C . GLU A 1 72 ? 17.729 9.095 -2.424 1.00 87.25 72 GLU A C 1
ATOM 508 O O . GLU A 1 72 ? 18.648 9.012 -1.609 1.00 87.25 72 GLU A O 1
ATOM 513 N N . LYS A 1 73 ? 16.450 9.209 -2.049 1.00 84.94 73 LYS A N 1
ATOM 514 C CA . LYS A 1 73 ? 15.978 9.312 -0.670 1.00 84.94 73 LYS A CA 1
ATOM 515 C C . LYS A 1 73 ? 14.894 8.270 -0.417 1.00 84.94 73 LYS A C 1
ATOM 517 O O . LYS A 1 73 ? 13.699 8.550 -0.508 1.00 84.94 73 LYS A O 1
ATOM 522 N N . PHE A 1 74 ? 15.344 7.063 -0.094 1.00 84.56 74 PHE A N 1
ATOM 523 C CA . PHE A 1 74 ? 14.455 5.954 0.233 1.00 84.56 74 PHE A CA 1
ATOM 524 C C . PHE A 1 74 ? 13.589 6.265 1.467 1.00 84.56 74 PHE A C 1
ATOM 526 O O . PHE A 1 74 ? 14.112 6.832 2.433 1.00 84.56 74 PHE A O 1
ATOM 533 N N . PRO A 1 75 ? 12.299 5.875 1.468 1.00 86.31 75 PRO A N 1
ATOM 534 C CA . PRO A 1 75 ? 11.459 5.966 2.657 1.00 86.31 75 PRO A CA 1
ATOM 535 C C . PRO A 1 75 ? 12.018 5.107 3.794 1.00 86.31 75 PRO A C 1
ATOM 537 O O . PRO A 1 75 ? 12.449 3.974 3.573 1.00 86.31 75 PRO A O 1
ATOM 540 N N . GLU A 1 76 ? 11.961 5.619 5.019 1.00 89.50 76 GLU A N 1
ATOM 541 C CA . GLU A 1 76 ? 12.308 4.876 6.232 1.00 89.50 76 GLU A CA 1
ATOM 542 C C . GLU A 1 76 ? 11.303 3.737 6.490 1.00 89.50 76 GLU A C 1
ATOM 544 O O . GLU A 1 76 ? 11.642 2.699 7.058 1.00 89.50 76 GLU A O 1
ATOM 549 N N . GLY A 1 77 ? 10.054 3.923 6.053 1.00 88.94 77 GLY A N 1
ATOM 550 C CA . GLY A 1 77 ? 8.940 3.000 6.257 1.00 88.94 77 GLY A CA 1
ATOM 551 C C . GLY A 1 77 ? 8.127 3.294 7.519 1.00 88.94 77 GLY A C 1
ATOM 552 O O . GLY A 1 77 ? 7.145 2.600 7.783 1.00 88.94 77 GLY A O 1
ATOM 553 N N . SER A 1 78 ? 8.504 4.315 8.293 1.00 92.62 78 SER A N 1
ATOM 554 C CA . SER A 1 78 ? 7.793 4.743 9.502 1.00 92.62 78 SER A CA 1
ATOM 555 C C . SER A 1 78 ? 6.838 5.916 9.248 1.00 92.62 78 SER A C 1
ATOM 557 O O . SER A 1 78 ? 5.940 6.168 10.050 1.00 92.62 78 SER A O 1
ATOM 559 N N . GLU A 1 79 ? 6.989 6.617 8.121 1.00 92.19 79 GLU A N 1
ATOM 560 C CA . GLU A 1 79 ? 6.361 7.911 7.855 1.00 92.19 79 GLU A CA 1
ATOM 561 C C . GLU A 1 79 ? 4.835 7.821 7.880 1.00 92.19 79 GLU A C 1
ATOM 563 O O . GLU A 1 79 ? 4.181 8.581 8.591 1.00 92.19 79 GLU A O 1
ATOM 568 N N . ILE A 1 80 ? 4.271 6.852 7.154 1.00 92.38 80 ILE A N 1
ATOM 569 C CA . ILE A 1 80 ? 2.818 6.649 7.070 1.00 92.38 80 ILE A CA 1
ATOM 570 C C . ILE A 1 80 ? 2.255 6.190 8.421 1.00 92.38 80 ILE A C 1
ATOM 572 O O . ILE A 1 80 ? 1.217 6.678 8.858 1.00 92.38 80 ILE A O 1
ATOM 576 N N . VAL A 1 81 ? 2.965 5.306 9.127 1.00 92.88 81 VAL A N 1
ATOM 577 C CA . VAL A 1 81 ? 2.554 4.836 10.460 1.00 92.88 81 VAL A CA 1
ATOM 578 C C . VAL A 1 81 ? 2.517 5.999 11.452 1.00 92.88 81 VAL A C 1
ATOM 580 O O . VAL A 1 81 ? 1.578 6.122 12.235 1.00 92.88 81 VAL A O 1
ATOM 583 N N . ASN A 1 82 ? 3.525 6.870 11.416 1.00 95.31 82 ASN A N 1
ATOM 584 C CA . ASN A 1 82 ? 3.583 8.055 12.263 1.00 95.31 82 ASN A CA 1
ATOM 585 C C . ASN A 1 82 ? 2.492 9.065 11.892 1.00 95.31 82 ASN A C 1
ATOM 587 O O . ASN A 1 82 ? 1.879 9.642 12.788 1.00 95.31 82 ASN A O 1
ATOM 591 N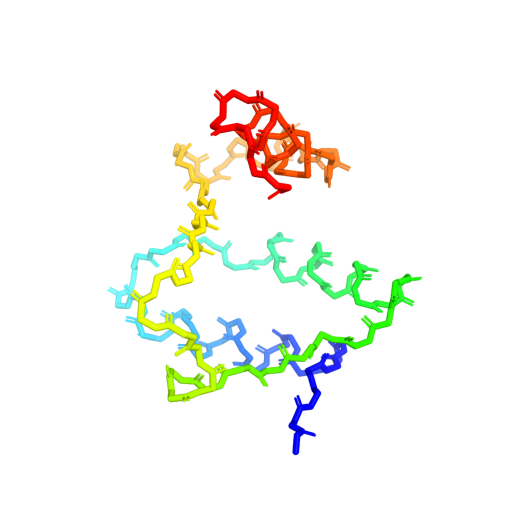 N . ALA A 1 83 ? 2.214 9.245 10.597 1.00 94.50 83 ALA A N 1
ATOM 592 C CA . ALA A 1 83 ? 1.135 10.105 10.126 1.00 94.50 83 ALA A CA 1
ATOM 593 C C . ALA A 1 83 ? -0.235 9.626 10.627 1.00 94.50 83 ALA A C 1
ATOM 595 O O . ALA A 1 83 ? -0.983 10.434 11.170 1.00 94.50 83 ALA A O 1
ATOM 596 N N . TYR A 1 84 ? -0.539 8.327 10.530 1.00 94.44 84 TYR A N 1
ATOM 597 C CA . TYR A 1 84 ? -1.803 7.785 11.036 1.00 94.44 84 TYR A CA 1
ATOM 598 C C . TYR A 1 84 ? -1.929 7.898 12.553 1.00 94.44 84 TYR A C 1
ATOM 600 O O . TYR A 1 84 ? -2.958 8.362 13.025 1.00 94.44 84 TYR A O 1
ATOM 608 N N . LYS A 1 85 ? -0.868 7.607 13.319 1.00 94.69 85 LYS A N 1
ATOM 609 C CA . LYS A 1 85 ? -0.875 7.825 14.778 1.00 94.69 85 LYS A CA 1
ATOM 610 C C . LYS A 1 85 ? -1.193 9.276 15.141 1.00 94.69 85 LYS A C 1
ATOM 612 O O . LYS A 1 85 ? -1.972 9.531 16.050 1.00 94.69 85 LYS A O 1
ATOM 617 N N . LYS A 1 86 ? -0.592 10.233 14.427 1.00 95.75 86 LYS A N 1
ATOM 618 C CA . LYS A 1 86 ? -0.825 11.665 14.659 1.00 95.75 86 LYS A CA 1
ATOM 619 C C . LYS A 1 86 ? -2.211 12.116 14.220 1.00 95.75 86 LYS A C 1
ATOM 621 O O . LYS A 1 86 ? -2.798 12.963 14.887 1.00 95.75 86 LYS A O 1
ATOM 626 N N . LEU A 1 87 ? -2.729 11.556 13.130 1.00 95.12 87 LEU A N 1
ATOM 627 C CA . LEU A 1 87 ? -4.102 11.792 12.706 1.00 95.12 87 LEU A CA 1
ATOM 628 C C . LEU A 1 87 ? -5.075 11.298 13.776 1.00 95.12 87 LEU A C 1
ATOM 630 O O . LEU A 1 87 ? -5.958 12.058 14.159 1.00 95.12 87 LEU A O 1
ATOM 634 N N . GLY A 1 88 ? -4.854 10.093 14.301 1.00 94.12 88 GLY A N 1
ATOM 635 C CA . GLY A 1 88 ? -5.682 9.520 15.351 1.00 94.12 88 GLY A CA 1
ATOM 636 C C . GLY A 1 88 ? -5.694 10.359 16.634 1.00 94.12 88 GLY A C 1
ATOM 637 O O . GLY A 1 88 ? -6.747 10.761 17.128 1.00 94.12 88 GLY A O 1
ATOM 638 N N . GLU A 1 89 ? -4.510 10.772 17.106 1.00 95.75 89 GLU A N 1
ATOM 639 C CA . GLU A 1 89 ? -4.378 11.719 18.227 1.00 95.75 89 GLU A CA 1
ATOM 640 C C . GLU A 1 89 ? -5.173 13.023 18.007 1.00 95.75 89 GLU A C 1
ATOM 642 O O . GLU A 1 89 ? -5.731 13.571 18.956 1.00 95.75 89 GLU A O 1
ATOM 647 N N . PHE A 1 90 ? -5.212 13.535 16.772 1.00 95.62 90 PHE A N 1
ATOM 648 C CA . PHE A 1 90 ? -5.889 14.790 16.438 1.00 95.62 90 PHE A CA 1
ATOM 649 C C . PHE A 1 90 ? -7.415 14.656 16.393 1.00 95.62 90 PHE A C 1
ATOM 651 O O . PHE A 1 90 ? -8.117 15.548 16.870 1.00 95.62 90 PHE A O 1
ATOM 658 N N . ILE A 1 91 ? -7.929 13.569 15.816 1.00 93.81 91 ILE A N 1
ATOM 659 C CA . ILE A 1 91 ? -9.375 13.350 15.665 1.00 93.81 91 ILE A CA 1
ATOM 660 C C . ILE A 1 91 ? -10.011 12.692 16.898 1.00 93.81 91 ILE A C 1
ATOM 662 O O . ILE A 1 91 ? -11.232 12.696 17.016 1.00 93.81 91 ILE A O 1
ATOM 666 N N . GLY A 1 92 ? -9.199 12.175 17.826 1.00 93.25 92 GLY A N 1
ATOM 667 C CA . GLY A 1 92 ? -9.667 11.510 19.045 1.00 93.25 92 GLY A CA 1
ATOM 668 C C . GLY A 1 92 ? -10.097 10.055 18.843 1.00 93.25 92 GLY A C 1
ATOM 669 O O . GLY A 1 92 ? -10.700 9.478 19.743 1.00 93.25 92 GLY A O 1
ATOM 670 N N . GLU A 1 93 ? -9.763 9.469 17.696 1.00 81.94 93 GLU A N 1
ATOM 671 C CA . GLU A 1 93 ? -10.036 8.080 17.313 1.00 81.94 93 GLU A CA 1
ATOM 672 C C . GLU A 1 93 ? -8.695 7.403 16.968 1.00 81.94 93 GLU A C 1
ATOM 674 O O . GLU A 1 93 ? -7.791 8.104 16.529 1.00 81.94 93 GLU A O 1
ATOM 679 N N . PRO A 1 94 ? -8.501 6.094 17.196 1.00 71.31 94 PRO A N 1
ATOM 680 C CA . PRO A 1 94 ? -7.226 5.406 16.948 1.00 71.31 94 PRO A CA 1
ATOM 681 C C . PRO A 1 94 ? -6.672 5.504 15.517 1.00 71.31 94 PRO A C 1
ATOM 683 O O . PRO A 1 94 ? -7.470 5.506 14.553 1.00 71.31 94 PRO A O 1
#

Foldseek 3Di:
DDWAALVCLVVVQVVVCVVCVNDPARCVLVSVLVSVCCVVPNTDDDDDPVNADPPHDDDDDDDDDDNVVCVVPPDPSCVVVVVVVVVCVVVVHD

Radius of gyration: 15.04 Å; chains: 1; bounding box: 39×29×36 Å

Sequence (94 aa):
MEMISADQMHDIAVGGAVMGTGGGGDPYVGKLMAMQSIKRNGPVKLIEVDEINDDGLFACAAMMGAPTVMLEKFPEGSEIVNAYKKLGEFIGEP

Organism: NCBI:txid408172

Secondary structure (DSSP, 8-state):
--EE-GGGHHHHHHHHHHHTTT-S--HHHHHHHHHHHHHHH-PEEP--GGGS-TT---------S-TTHHHHS---S-HHHHHHHHHHHHHT--

pLDDT: mean 91.57, std 5.37, range [70.44, 97.88]

InterPro domains:
  IPR010318 S-Me-THD, N-terminal domain [PF06032] (8-93)
  IPR027479 S-Me-THD, N-terminal domain superfamily [G3DSA:3.40.1610.10] (3-94)